Protein AF-A0A6L8GS81-F1 (afdb_monomer_lite)

Foldseek 3Di:
DDDDDDDPPDDDPDDAAEEEEEFQPVDPVRVVVLVVVCVVCVVVRYHYHYDYQPQDPVVVVDPPDPCVPPDLQVLAPPPDALRHQAYEFEEDPSSVVSVCSHCVVSVHHYDYDHD

Radius of gyration: 17.58 Å; chains: 1; bounding box: 41×53×42 Å

pLDDT: mean 81.7, std 19.78, range [40.22, 98.44]

Secondary structure (DSSP, 8-state):
-------------SPPPEEEEEE-TT-HHHHHHHHHHHHHHHHTT-EEEEEE--TT-GGGS-TTSGGGGS-GGGGS-TT--TT-SEEEEEE-HHHHHHHHHHHGGGT--EEEEE-

Structure (mmCIF, N/CA/C/O backbone):
data_AF-A0A6L8GS81-F1
#
_entry.id   AF-A0A6L8GS81-F1
#
loop_
_atom_site.group_PDB
_atom_site.id
_atom_site.type_symbol
_atom_site.label_atom_id
_atom_site.label_alt_id
_atom_site.label_comp_id
_atom_site.label_asym_id
_atom_site.label_entity_id
_atom_site.label_seq_id
_atom_site.pdbx_PDB_ins_code
_atom_site.Cartn_x
_atom_site.Cartn_y
_atom_site.Cartn_z
_atom_site.occupancy
_atom_site.B_iso_or_equiv
_atom_site.auth_seq_id
_atom_site.auth_comp_id
_atom_site.auth_asym_id
_atom_site.auth_atom_id
_atom_site.pdbx_PDB_model_num
ATOM 1 N N . MET A 1 1 ? -25.774 30.730 24.950 1.00 42.25 1 MET A N 1
ATOM 2 C CA . MET A 1 1 ? -25.877 30.356 23.524 1.00 42.25 1 MET A CA 1
ATOM 3 C C . MET A 1 1 ? -25.325 28.954 23.356 1.00 42.25 1 MET A C 1
ATOM 5 O O . MET A 1 1 ? -24.136 28.731 23.524 1.00 42.25 1 MET A O 1
ATOM 9 N N . THR A 1 2 ? -26.225 28.002 23.156 1.00 46.56 2 THR A N 1
ATOM 10 C CA . THR A 1 2 ? -25.948 26.587 22.910 1.00 46.56 2 THR A CA 1
ATOM 11 C C . THR A 1 2 ? -25.439 26.366 21.489 1.00 46.56 2 THR A C 1
ATOM 13 O O . THR A 1 2 ? -26.071 26.839 20.551 1.00 46.56 2 THR A O 1
ATOM 16 N N . SER A 1 3 ? -24.417 25.529 21.313 1.00 41.44 3 SER A N 1
ATOM 17 C CA . SER A 1 3 ? -24.491 24.478 20.292 1.00 41.44 3 SER A CA 1
ATOM 18 C C . SER A 1 3 ? -23.709 23.242 20.748 1.00 41.44 3 SER A C 1
ATOM 20 O O . SER A 1 3 ? -22.515 23.283 21.030 1.00 41.44 3 SER A O 1
ATOM 22 N N . LYS A 1 4 ? -24.467 22.155 20.906 1.00 47.38 4 LYS A N 1
ATOM 23 C CA . LYS A 1 4 ? -24.020 20.763 20.946 1.00 47.38 4 LYS A CA 1
ATOM 24 C C . LYS A 1 4 ? -23.785 20.291 19.506 1.00 47.38 4 LYS A C 1
ATOM 26 O O . LYS A 1 4 ? -24.537 20.683 18.619 1.00 47.38 4 LYS A O 1
ATOM 31 N N . GLY A 1 5 ? -22.867 19.342 19.338 1.00 40.22 5 GLY A N 1
ATOM 32 C CA . GLY A 1 5 ? -22.693 18.503 18.144 1.00 40.22 5 GLY A CA 1
ATOM 33 C C . GLY A 1 5 ? -21.212 18.464 17.759 1.00 40.22 5 GLY A C 1
ATOM 34 O O . GLY A 1 5 ? -20.638 19.501 17.488 1.00 40.22 5 GLY A O 1
ATOM 35 N N . ALA A 1 6 ? -20.492 17.348 17.780 1.00 42.72 6 ALA A N 1
ATOM 36 C CA . ALA A 1 6 ? -20.907 16.029 17.352 1.00 42.72 6 ALA A CA 1
ATOM 37 C C . ALA A 1 6 ? -20.492 14.926 18.333 1.00 42.72 6 ALA A C 1
ATOM 39 O O . ALA A 1 6 ? -19.387 14.878 18.871 1.00 42.72 6 ALA A O 1
ATOM 40 N N . ASN A 1 7 ? -21.446 14.025 18.497 1.00 42.84 7 ASN A N 1
ATOM 41 C CA . ASN A 1 7 ? -21.379 12.736 19.148 1.00 42.84 7 ASN A CA 1
ATOM 42 C C . ASN A 1 7 ? -20.289 11.884 18.461 1.00 42.84 7 ASN A C 1
ATOM 44 O O . ASN A 1 7 ? -20.515 11.386 17.359 1.00 42.84 7 ASN A O 1
ATOM 48 N N . HIS A 1 8 ? -19.104 11.734 19.063 1.00 48.69 8 HIS A N 1
ATOM 49 C CA . HIS A 1 8 ? -18.211 10.642 18.671 1.00 48.69 8 HIS A CA 1
ATOM 50 C C . HIS A 1 8 ? -18.830 9.365 19.223 1.00 48.69 8 HIS A C 1
ATOM 52 O O . HIS A 1 8 ? -18.811 9.112 20.426 1.00 48.69 8 HIS A O 1
ATOM 58 N N . ALA A 1 9 ? -19.473 8.631 18.318 1.00 44.12 9 ALA A N 1
ATOM 59 C CA . ALA A 1 9 ? -20.060 7.334 18.574 1.00 44.12 9 ALA A CA 1
ATOM 60 C C . ALA A 1 9 ? -19.107 6.467 19.406 1.00 44.12 9 ALA A C 1
ATOM 62 O O . ALA A 1 9 ? -17.904 6.421 19.148 1.00 44.12 9 ALA A O 1
ATOM 63 N N . ALA A 1 10 ? -19.692 5.796 20.397 1.00 42.84 10 ALA A N 1
ATOM 64 C CA . ALA A 1 10 ? -19.054 4.822 21.261 1.00 42.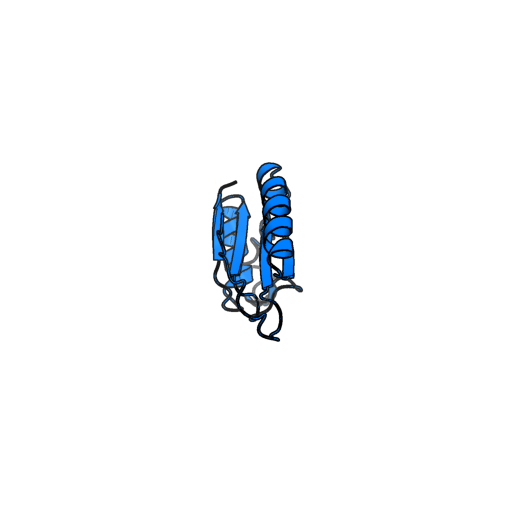84 10 ALA A CA 1
ATOM 65 C C . ALA A 1 10 ? -18.014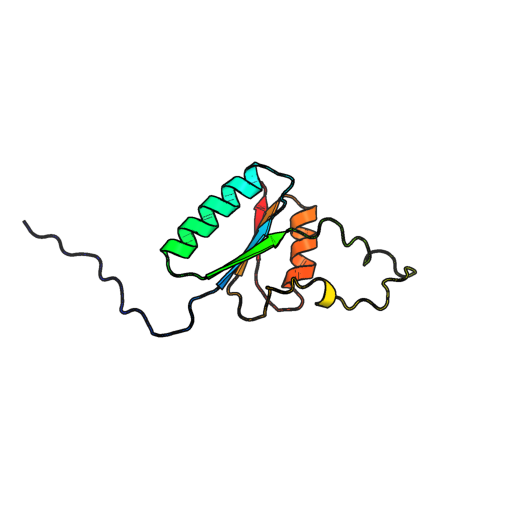 3.985 20.501 1.00 42.84 10 ALA A C 1
ATOM 67 O O . ALA A 1 10 ? -18.325 3.310 19.515 1.00 42.84 10 ALA A O 1
ATOM 68 N N . GLN A 1 11 ? -16.773 4.053 20.976 1.00 51.78 11 GLN A N 1
ATOM 69 C CA . GLN A 1 11 ? -15.659 3.252 20.499 1.00 51.78 11 GLN A CA 1
ATOM 70 C C . GLN A 1 11 ? -16.014 1.779 20.728 1.00 51.78 11 GLN A C 1
ATOM 72 O O . GLN A 1 11 ? -15.988 1.282 21.851 1.00 51.78 11 GLN A O 1
ATOM 77 N N . LYS A 1 12 ? -16.419 1.081 19.662 1.00 52.88 12 LYS A N 1
ATOM 78 C CA . LYS A 1 12 ? -16.585 -0.372 19.703 1.00 52.88 12 LYS A CA 1
ATOM 79 C C . LYS A 1 12 ? -15.219 -0.970 20.047 1.00 52.88 12 LYS A C 1
ATOM 81 O O . LYS A 1 12 ? -14.257 -0.722 19.324 1.00 52.88 12 LYS A O 1
ATOM 86 N N . HIS A 1 13 ? -15.137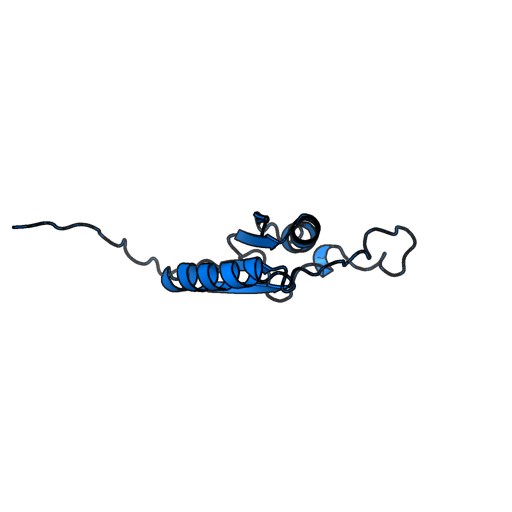 -1.738 21.133 1.00 55.19 13 HIS A N 1
ATOM 87 C CA . HIS A 1 13 ? -13.958 -2.520 21.520 1.00 55.19 13 HIS A CA 1
ATOM 88 C C . HIS A 1 13 ? -13.693 -3.649 20.505 1.00 55.19 13 HIS A C 1
ATOM 90 O O . HIS A 1 13 ? -13.942 -4.819 20.774 1.00 55.19 13 HIS A O 1
ATOM 96 N N . GLY A 1 14 ? -13.236 -3.287 19.308 1.00 72.94 14 GLY A N 1
ATOM 97 C CA . GLY A 1 14 ? -12.719 -4.192 18.286 1.00 72.94 14 GLY A CA 1
ATOM 98 C C . GLY A 1 14 ? -11.250 -3.890 18.003 1.00 72.94 14 GLY A C 1
ATOM 99 O O . GLY A 1 14 ? -10.760 -2.804 18.318 1.00 72.94 14 GLY A O 1
ATOM 100 N N . THR A 1 15 ? -10.535 -4.850 17.416 1.00 85.50 15 THR A N 1
ATOM 101 C CA . THR A 1 15 ? -9.172 -4.633 16.914 1.00 85.50 15 THR A CA 1
ATOM 102 C C . THR A 1 15 ? -9.170 -3.429 15.960 1.00 85.50 15 THR A C 1
ATOM 104 O O . THR A 1 15 ? -10.050 -3.359 15.097 1.00 85.50 15 THR A O 1
ATOM 107 N N . PRO A 1 16 ? -8.234 -2.469 16.103 1.00 92.50 16 PRO A N 1
ATOM 108 C CA . PRO A 1 16 ? -8.203 -1.294 15.242 1.00 92.50 16 PRO A CA 1
ATOM 109 C C . PRO A 1 16 ? -8.035 -1.709 13.773 1.00 92.50 16 PRO A C 1
ATOM 111 O O . PRO A 1 16 ? -7.288 -2.653 13.492 1.00 92.50 16 PRO A O 1
ATOM 114 N N . PRO A 1 17 ? -8.698 -1.017 12.829 1.00 97.19 17 PRO A N 1
ATOM 115 C CA . PRO A 1 17 ? -8.507 -1.278 11.409 1.00 97.19 17 PRO A CA 1
ATOM 116 C C . PRO A 1 17 ? -7.051 -1.012 11.011 1.00 97.19 17 PRO A C 1
ATOM 118 O O . PRO A 1 17 ? -6.390 -0.127 11.564 1.00 97.19 17 PRO A O 1
ATOM 121 N N . VAL A 1 18 ? -6.557 -1.781 10.041 1.00 98.31 18 VAL A N 1
ATOM 122 C CA . VAL A 1 18 ? -5.165 -1.704 9.586 1.00 98.31 18 VAL A CA 1
ATOM 123 C C . VAL A 1 18 ? -5.121 -1.147 8.167 1.00 98.31 18 VAL A C 1
ATOM 125 O O . VAL A 1 18 ? -5.791 -1.663 7.272 1.00 98.31 18 VAL A O 1
ATOM 128 N N . LEU A 1 19 ? -4.329 -0.099 7.961 1.00 98.44 19 LEU A N 1
ATOM 129 C CA . LEU A 1 19 ? -4.024 0.485 6.659 1.00 98.44 19 LEU A CA 1
ATOM 130 C C . LEU A 1 19 ? -2.648 0.006 6.193 1.00 98.44 19 LEU A C 1
ATOM 132 O O . LEU A 1 19 ? -1.665 0.194 6.906 1.00 98.44 19 LEU A O 1
ATOM 136 N N . GLY A 1 20 ? -2.564 -0.551 4.987 1.00 98.19 20 GLY A N 1
ATOM 137 C CA . GLY A 1 20 ? -1.291 -0.805 4.315 1.00 98.19 20 GLY A CA 1
ATOM 138 C C . GLY A 1 20 ? -0.835 0.415 3.510 1.00 98.19 20 GLY A C 1
ATOM 139 O O . GLY A 1 20 ? -1.637 1.023 2.806 1.00 98.19 20 GLY A O 1
ATOM 140 N N . LEU A 1 21 ? 0.448 0.760 3.559 1.00 98.12 21 LEU A N 1
ATOM 141 C CA . LEU A 1 21 ? 1.082 1.756 2.693 1.00 98.12 21 LEU A CA 1
ATOM 142 C C . LEU A 1 21 ? 2.179 1.075 1.871 1.00 98.12 21 LEU A C 1
ATOM 144 O O . LEU A 1 21 ? 3.137 0.550 2.438 1.00 98.12 21 LEU A O 1
ATOM 148 N N . ILE A 1 22 ? 2.046 1.096 0.543 1.00 96.25 22 ILE A N 1
ATOM 149 C CA . ILE A 1 22 ? 3.048 0.580 -0.400 1.00 96.25 22 ILE A CA 1
ATOM 150 C C . ILE A 1 22 ? 3.658 1.772 -1.129 1.00 96.25 22 ILE A C 1
ATOM 152 O O . ILE A 1 22 ? 2.966 2.468 -1.872 1.00 96.25 22 ILE A O 1
ATOM 156 N N . VAL A 1 23 ? 4.947 2.026 -0.909 1.00 95.62 23 VAL A N 1
ATOM 157 C CA . VAL A 1 23 ? 5.554 3.323 -1.243 1.00 95.62 23 VAL A CA 1
ATOM 158 C C . VAL A 1 23 ? 6.713 3.162 -2.215 1.00 95.62 23 VAL A C 1
ATOM 160 O O . VAL A 1 23 ? 7.582 2.310 -2.038 1.00 95.62 23 VAL A O 1
ATOM 163 N N . ASN A 1 24 ? 6.756 3.994 -3.253 1.00 93.19 24 ASN A N 1
ATOM 164 C CA . ASN A 1 24 ? 7.970 4.182 -4.031 1.00 93.19 24 ASN A CA 1
ATOM 165 C C . ASN A 1 24 ? 8.926 5.126 -3.290 1.00 93.19 24 ASN A C 1
ATOM 167 O O . ASN A 1 24 ? 8.862 6.345 -3.449 1.00 93.19 24 ASN A O 1
ATOM 171 N N . ASP A 1 25 ? 9.844 4.547 -2.522 1.00 88.75 25 ASP A N 1
ATOM 172 C CA . ASP A 1 25 ? 10.773 5.298 -1.672 1.00 88.75 25 ASP A CA 1
ATOM 173 C C . ASP A 1 25 ? 11.776 6.164 -2.455 1.00 88.75 25 ASP A C 1
ATOM 175 O O . ASP A 1 25 ? 12.356 7.090 -1.895 1.00 88.75 25 ASP A O 1
ATOM 179 N N . SER A 1 26 ? 11.940 5.936 -3.765 1.00 88.88 26 SER A N 1
ATOM 180 C CA . SER A 1 26 ? 12.766 6.798 -4.627 1.00 88.88 26 SER A CA 1
ATOM 181 C C . SER A 1 26 ? 12.106 8.139 -4.977 1.00 88.88 26 SER A C 1
ATOM 183 O O . SER A 1 26 ? 12.757 9.018 -5.541 1.00 88.88 26 SER A O 1
ATOM 185 N N . LYS A 1 27 ? 10.815 8.321 -4.660 1.00 87.25 27 LYS A N 1
ATOM 186 C CA . LYS A 1 27 ? 10.048 9.525 -4.995 1.00 87.25 27 LYS A CA 1
ATOM 187 C C . LYS A 1 27 ? 9.763 10.368 -3.744 1.00 87.25 27 LYS A C 1
ATOM 189 O O . LYS A 1 27 ? 8.939 9.968 -2.920 1.00 87.25 27 LYS A O 1
ATOM 194 N N . PRO A 1 28 ? 10.309 11.596 -3.633 1.00 93.44 28 PRO A N 1
ATOM 195 C CA . PRO A 1 28 ? 10.058 12.467 -2.480 1.00 93.44 28 PRO A CA 1
ATOM 196 C C . PRO A 1 28 ? 8.572 12.763 -2.227 1.00 93.44 28 PRO A C 1
ATOM 198 O O . PRO A 1 28 ? 8.134 12.808 -1.080 1.00 93.44 28 PRO A O 1
ATOM 201 N N . LYS A 1 29 ? 7.768 12.912 -3.291 1.00 94.81 29 LYS A N 1
ATOM 202 C CA . LYS A 1 29 ? 6.314 13.121 -3.176 1.00 94.81 29 LYS A CA 1
ATOM 203 C C . LYS A 1 29 ? 5.592 11.926 -2.544 1.00 94.81 29 LYS A C 1
ATOM 205 O O . LYS A 1 29 ? 4.675 12.133 -1.753 1.00 94.81 29 LYS A O 1
ATOM 210 N N . ALA A 1 30 ? 6.020 10.700 -2.850 1.00 94.38 30 ALA A N 1
ATOM 211 C CA . ALA A 1 30 ? 5.451 9.486 -2.268 1.00 94.38 30 ALA A CA 1
ATOM 212 C C . ALA A 1 30 ? 5.763 9.397 -0.767 1.00 94.38 30 ALA A C 1
ATOM 214 O O . ALA A 1 30 ? 4.873 9.111 0.034 1.00 94.38 30 ALA A O 1
ATOM 215 N N . LEU A 1 31 ? 6.998 9.722 -0.372 1.00 95.38 31 LEU A N 1
ATOM 216 C CA . LEU A 1 31 ? 7.402 9.782 1.035 1.00 95.38 31 LEU A CA 1
ATOM 217 C C . LEU A 1 31 ? 6.605 10.842 1.808 1.00 95.38 31 LEU A C 1
ATOM 219 O O . LEU A 1 31 ? 6.030 10.540 2.849 1.00 95.38 31 LEU A O 1
ATOM 223 N N . ALA A 1 32 ? 6.483 12.057 1.267 1.00 96.50 32 ALA A N 1
ATOM 224 C CA . ALA A 1 32 ? 5.706 13.119 1.906 1.00 96.50 32 ALA A CA 1
ATOM 225 C C . ALA A 1 32 ? 4.226 12.728 2.091 1.00 96.50 32 ALA A C 1
ATOM 227 O O . ALA A 1 32 ? 3.651 12.943 3.158 1.00 96.50 32 ALA A O 1
ATOM 228 N N . ALA A 1 33 ? 3.611 12.111 1.077 1.00 96.81 33 ALA A N 1
ATOM 229 C CA . ALA A 1 33 ? 2.242 11.610 1.174 1.00 96.81 33 ALA A CA 1
ATOM 230 C C . ALA A 1 33 ? 2.104 10.489 2.220 1.00 96.81 33 ALA A C 1
ATOM 232 O O . ALA A 1 33 ? 1.119 10.463 2.958 1.00 96.81 33 ALA A O 1
ATOM 233 N N . THR A 1 34 ? 3.100 9.603 2.319 1.00 97.31 34 THR A N 1
ATOM 234 C CA . THR A 1 34 ? 3.146 8.512 3.306 1.00 97.31 34 THR A CA 1
ATOM 235 C C . THR A 1 34 ? 3.074 9.055 4.726 1.00 97.31 34 THR A C 1
ATOM 237 O O . THR A 1 34 ? 2.225 8.613 5.494 1.00 97.31 34 THR A O 1
ATOM 240 N N . GLU A 1 35 ? 3.900 10.049 5.058 1.00 97.50 35 GLU A N 1
ATOM 241 C CA . GLU A 1 35 ? 3.922 10.654 6.395 1.00 97.50 35 GLU A CA 1
ATOM 242 C C . GLU A 1 35 ? 2.582 11.312 6.747 1.00 97.50 35 GLU A C 1
ATOM 244 O O . GLU A 1 35 ? 2.031 11.101 7.830 1.00 97.50 35 GLU A O 1
ATOM 249 N N . ILE A 1 36 ? 1.999 12.055 5.800 1.00 97.94 36 ILE A N 1
ATOM 250 C CA . ILE A 1 36 ? 0.694 12.704 5.988 1.00 97.94 36 ILE A CA 1
ATOM 251 C C . ILE A 1 36 ? -0.399 11.659 6.243 1.00 97.94 36 ILE A C 1
ATOM 253 O O . ILE A 1 36 ? -1.227 11.834 7.142 1.00 97.94 36 ILE A O 1
ATOM 257 N N . LEU A 1 37 ? -0.427 10.582 5.457 1.00 97.88 37 LEU A N 1
ATOM 258 C CA . LEU A 1 37 ? -1.424 9.523 5.592 1.00 97.88 37 LEU A CA 1
ATOM 259 C C . LEU A 1 37 ? -1.233 8.748 6.896 1.00 97.88 37 LEU A C 1
ATOM 261 O O . LEU A 1 37 ? -2.198 8.599 7.645 1.00 97.88 37 LEU A O 1
ATOM 265 N N . ALA A 1 38 ? -0.006 8.331 7.211 1.00 98.00 38 ALA A N 1
ATOM 266 C CA . ALA A 1 38 ? 0.305 7.616 8.442 1.00 98.00 38 ALA A CA 1
ATOM 267 C C . ALA A 1 38 ? -0.127 8.420 9.676 1.00 98.00 38 ALA A C 1
ATOM 269 O O . ALA A 1 38 ? -0.812 7.896 10.556 1.00 98.00 38 ALA A O 1
ATOM 270 N N . GLN A 1 39 ? 0.172 9.722 9.699 1.00 98.25 39 GLN A N 1
ATOM 271 C CA . GLN A 1 39 ? -0.229 10.599 10.792 1.00 98.25 39 GLN A CA 1
ATOM 272 C C . GLN A 1 39 ? -1.754 10.748 10.895 1.00 98.25 39 GLN A C 1
ATOM 274 O O . GLN A 1 39 ? -2.306 10.700 11.996 1.00 98.25 39 GLN A O 1
ATOM 279 N N . ARG A 1 40 ? -2.455 10.957 9.773 1.00 98.25 40 ARG A N 1
ATOM 280 C CA . ARG A 1 40 ? -3.915 11.159 9.768 1.00 98.25 40 ARG A CA 1
ATOM 281 C C . ARG A 1 40 ? -4.668 9.904 10.198 1.00 98.25 40 ARG A C 1
ATOM 283 O O . ARG A 1 40 ? -5.552 9.997 11.045 1.00 98.25 40 ARG A O 1
ATOM 290 N N . PHE A 1 41 ? -4.300 8.749 9.655 1.00 98.00 41 PHE A N 1
ATOM 291 C CA . PHE A 1 41 ? -4.928 7.475 9.999 1.00 98.00 41 PHE A CA 1
ATOM 292 C C . PHE A 1 41 ? -4.575 7.034 11.423 1.00 98.00 41 PHE A C 1
ATOM 294 O O . PHE A 1 41 ? -5.469 6.631 12.165 1.00 98.00 41 PHE A O 1
ATOM 301 N N . GLY A 1 42 ? -3.324 7.225 11.855 1.00 97.44 42 GLY A N 1
ATOM 302 C CA . GLY A 1 42 ? -2.920 6.989 13.243 1.00 97.44 42 GLY A CA 1
ATOM 303 C C . GLY A 1 42 ? -3.734 7.824 14.238 1.00 97.44 42 GLY A C 1
ATOM 304 O O . GLY A 1 42 ? -4.272 7.288 15.204 1.00 97.44 42 GLY A O 1
ATOM 305 N N . LYS A 1 43 ? -3.933 9.123 13.960 1.00 97.75 43 LYS A N 1
ATOM 306 C CA . LYS A 1 43 ? -4.808 10.000 14.769 1.00 97.75 43 LYS A CA 1
ATOM 307 C C . LYS A 1 43 ? -6.275 9.562 14.768 1.00 97.75 43 LYS A C 1
ATOM 309 O O . LYS A 1 43 ? -6.976 9.814 15.741 1.00 97.75 43 LYS A O 1
ATOM 314 N N . ALA A 1 44 ? -6.732 8.911 13.702 1.00 96.88 44 ALA A N 1
ATOM 315 C CA . ALA A 1 44 ? -8.076 8.350 13.600 1.00 96.88 44 ALA A CA 1
ATOM 316 C C . ALA A 1 44 ? -8.212 6.958 14.256 1.00 96.88 44 ALA A C 1
ATOM 318 O O . ALA A 1 44 ? -9.270 6.341 14.149 1.00 96.88 44 ALA A O 1
ATOM 319 N N . GLY A 1 45 ? -7.166 6.449 14.919 1.00 96.94 45 GLY A N 1
ATOM 320 C CA . GLY A 1 45 ? -7.186 5.161 15.619 1.00 96.94 45 GLY A CA 1
ATOM 321 C C . GLY A 1 45 ? -6.914 3.944 14.732 1.00 96.94 45 GLY A C 1
ATOM 322 O O . GLY A 1 45 ? -7.219 2.822 15.133 1.00 96.94 45 GLY A O 1
ATOM 323 N N . TRP A 1 46 ? -6.359 4.141 13.536 1.00 97.81 46 TRP A N 1
ATOM 324 C CA . TRP A 1 46 ? -5.945 3.048 12.658 1.00 97.81 46 TRP A CA 1
ATOM 325 C C . TRP A 1 46 ? -4.504 2.638 12.954 1.00 97.81 46 TRP A C 1
ATOM 327 O O . TRP A 1 46 ? -3.650 3.480 13.238 1.00 97.81 46 TRP A O 1
ATOM 337 N N . ARG A 1 47 ? -4.209 1.344 12.809 1.00 97.81 47 ARG A N 1
ATOM 338 C CA . ARG A 1 47 ? -2.825 0.867 12.717 1.00 97.81 47 ARG A CA 1
ATOM 339 C C . ARG A 1 47 ? -2.341 1.041 11.281 1.00 97.81 47 ARG A C 1
ATOM 341 O O . ARG A 1 47 ? -3.092 0.783 10.345 1.00 97.81 47 ARG A O 1
ATOM 348 N N . VAL A 1 48 ? -1.098 1.471 11.102 1.00 97.94 48 VAL A N 1
ATOM 349 C CA . VAL A 1 48 ? -0.519 1.714 9.777 1.00 97.94 48 VAL A CA 1
ATOM 350 C C . VAL A 1 48 ? 0.687 0.805 9.590 1.00 97.94 48 VAL A C 1
ATOM 352 O O . VAL A 1 48 ? 1.635 0.872 10.364 1.00 97.94 48 VAL A O 1
ATOM 355 N N . GLU A 1 49 ? 0.638 -0.030 8.559 1.00 97.56 49 GLU A N 1
ATOM 356 C CA . GLU A 1 49 ? 1.712 -0.928 8.141 1.00 97.56 49 GLU A CA 1
ATOM 357 C C . GLU A 1 49 ? 2.322 -0.387 6.852 1.00 97.56 49 GLU A C 1
ATOM 359 O O . GLU A 1 49 ? 1.615 -0.180 5.868 1.00 97.56 49 GLU A O 1
ATOM 364 N N . ARG A 1 50 ? 3.633 -0.147 6.830 1.00 95.69 50 ARG A N 1
ATOM 365 C CA . ARG A 1 50 ? 4.329 0.355 5.639 1.00 95.69 50 ARG A CA 1
ATOM 366 C C . ARG A 1 50 ? 5.239 -0.714 5.062 1.00 95.69 50 ARG A C 1
ATOM 368 O O . ARG A 1 50 ? 5.881 -1.460 5.795 1.00 95.69 50 ARG A O 1
ATOM 375 N N . THR A 1 51 ? 5.337 -0.741 3.743 1.00 93.88 51 THR A N 1
ATOM 376 C CA . THR A 1 51 ? 6.359 -1.485 3.019 1.00 93.88 51 THR A CA 1
ATOM 377 C C . THR A 1 51 ? 6.827 -0.689 1.805 1.00 93.88 51 THR A C 1
ATOM 379 O O . THR A 1 51 ? 6.093 0.143 1.258 1.00 93.88 51 THR A O 1
ATOM 382 N N . ALA A 1 52 ? 8.058 -0.940 1.373 1.00 87.88 52 ALA A N 1
ATOM 383 C CA . ALA A 1 52 ? 8.521 -0.436 0.094 1.00 87.88 52 ALA A CA 1
ATOM 384 C C . ALA A 1 52 ? 7.800 -1.193 -1.029 1.00 87.88 52 ALA A C 1
ATOM 386 O O . ALA A 1 52 ? 7.576 -2.405 -0.964 1.00 87.88 52 ALA A O 1
ATOM 387 N N . SER A 1 53 ? 7.473 -0.486 -2.105 1.00 77.44 53 SER A N 1
ATOM 388 C CA . SER A 1 53 ? 7.150 -1.143 -3.363 1.00 77.44 53 SER A CA 1
ATOM 389 C C . SER A 1 53 ? 8.367 -1.965 -3.763 1.00 77.44 53 SER A C 1
ATOM 391 O O . SER A 1 53 ? 9.434 -1.395 -3.993 1.00 77.44 53 SER A O 1
ATOM 393 N N . ALA A 1 54 ? 8.210 -3.285 -3.873 1.00 65.81 54 ALA A N 1
ATOM 394 C CA . ALA A 1 54 ? 9.235 -4.177 -4.404 1.00 65.81 54 ALA A CA 1
ATOM 395 C C . ALA A 1 54 ? 9.406 -3.900 -5.906 1.00 65.81 54 ALA A C 1
ATOM 397 O O . ALA A 1 54 ? 8.906 -4.629 -6.764 1.00 65.81 54 ALA A O 1
ATOM 398 N N . GLY A 1 55 ? 10.053 -2.775 -6.221 1.00 55.41 55 GLY A N 1
ATOM 399 C CA . GLY A 1 55 ? 10.353 -2.340 -7.571 1.00 55.41 55 GLY A CA 1
ATOM 400 C C . GLY A 1 55 ? 11.061 -3.472 -8.294 1.00 55.41 55 GLY A C 1
ATOM 401 O O . GLY A 1 55 ? 12.212 -3.774 -8.009 1.00 55.41 55 GLY A O 1
ATOM 402 N N . GLY A 1 56 ? 10.344 -4.133 -9.196 1.00 49.88 56 GLY A N 1
ATOM 403 C CA . GLY A 1 56 ? 10.945 -5.132 -10.056 1.00 49.88 56 GLY A CA 1
ATOM 404 C C . GLY A 1 56 ? 11.332 -6.454 -9.390 1.00 49.88 56 GLY A C 1
ATOM 405 O O . GLY A 1 56 ? 12.386 -6.995 -9.711 1.00 49.88 56 GLY A O 1
ATOM 406 N N . LEU A 1 57 ? 10.422 -7.116 -8.668 1.00 52.28 57 LEU A N 1
ATOM 407 C CA . LEU A 1 57 ? 10.323 -8.578 -8.845 1.00 52.28 57 LEU A CA 1
ATOM 408 C C . LEU A 1 57 ? 9.832 -8.858 -10.287 1.00 52.28 57 LEU A C 1
ATOM 410 O O . LEU A 1 57 ? 8.712 -9.295 -10.528 1.00 52.28 57 LEU A O 1
ATOM 414 N N . VAL A 1 58 ? 10.702 -8.531 -11.254 1.00 48.41 58 VAL A N 1
ATOM 415 C CA . VAL A 1 58 ? 10.648 -8.823 -12.699 1.00 48.41 58 VAL A CA 1
ATOM 416 C C . VAL A 1 58 ? 10.723 -10.337 -12.933 1.00 48.41 58 VAL A C 1
ATOM 418 O O . VAL A 1 58 ? 10.454 -10.837 -14.018 1.00 48.41 58 VAL A O 1
ATOM 421 N N . GLY A 1 59 ? 11.031 -11.091 -11.879 1.00 47.94 59 GLY A N 1
ATOM 422 C CA . GLY A 1 59 ? 11.240 -12.523 -11.896 1.00 47.94 59 GLY A CA 1
ATOM 423 C C . GLY A 1 59 ? 10.060 -13.401 -12.303 1.00 47.94 59 GLY A C 1
ATOM 424 O O . GLY A 1 59 ? 10.277 -14.552 -12.661 1.00 47.94 59 GLY A O 1
ATOM 425 N N . PHE A 1 60 ? 8.834 -12.875 -12.293 1.00 49.97 60 PHE A N 1
ATOM 426 C CA . PHE A 1 60 ? 7.657 -13.612 -12.765 1.00 49.97 60 PHE A CA 1
ATOM 427 C C . PHE A 1 60 ? 7.437 -13.518 -14.283 1.00 49.97 60 PHE A C 1
ATOM 429 O O . PHE A 1 60 ? 6.566 -14.207 -14.804 1.00 49.97 60 PHE A O 1
ATOM 436 N N . ALA A 1 61 ? 8.191 -12.677 -15.003 1.00 48.28 61 ALA A N 1
ATOM 437 C CA . ALA A 1 61 ? 7.985 -12.455 -16.436 1.00 48.28 61 ALA A CA 1
ATOM 438 C C . ALA A 1 61 ? 8.688 -13.480 -17.349 1.00 48.28 61 ALA A C 1
ATOM 440 O O . ALA A 1 61 ? 8.410 -13.492 -18.545 1.00 48.28 61 ALA A O 1
ATOM 441 N N . SER A 1 62 ? 9.560 -14.347 -16.815 1.00 45.00 62 SER A N 1
ATOM 442 C CA . SER A 1 62 ? 10.263 -15.365 -17.610 1.00 45.00 62 SER A CA 1
ATOM 443 C C . SER A 1 62 ? 9.742 -16.775 -17.303 1.00 45.00 62 SER A C 1
ATOM 445 O O . SER A 1 62 ? 10.072 -17.310 -16.242 1.00 45.00 62 SER A O 1
ATOM 447 N N . PRO A 1 63 ? 8.999 -17.415 -18.232 1.00 51.72 63 PRO A N 1
ATOM 448 C CA . PRO A 1 63 ? 8.527 -18.802 -18.098 1.00 51.72 63 PRO A CA 1
ATOM 449 C C . PRO A 1 63 ? 9.656 -19.823 -17.875 1.00 51.72 63 PRO A C 1
ATOM 451 O O . PRO A 1 63 ? 9.440 -20.863 -17.256 1.00 51.72 63 PRO A O 1
ATOM 454 N N . GLU A 1 64 ? 10.859 -19.490 -18.351 1.00 55.06 64 GLU A N 1
ATOM 455 C CA . GLU A 1 64 ? 12.057 -20.340 -18.369 1.00 55.06 64 GLU A CA 1
ATOM 456 C C . GLU A 1 64 ? 13.066 -20.004 -17.247 1.00 55.06 64 GLU A C 1
ATOM 458 O O . GLU A 1 64 ? 14.169 -20.545 -17.205 1.00 55.06 64 GLU A O 1
ATOM 463 N N . GLY A 1 65 ? 12.741 -19.065 -16.348 1.00 57.28 65 GLY A N 1
ATOM 464 C CA . GLY A 1 65 ? 13.676 -18.568 -15.333 1.00 57.28 65 GLY A CA 1
ATOM 465 C C . GLY A 1 65 ? 13.733 -19.418 -14.048 1.00 57.28 65 GLY A C 1
ATOM 466 O O . GLY A 1 65 ? 12.760 -20.096 -13.713 1.00 57.28 65 GLY A O 1
ATOM 467 N N . PRO A 1 66 ? 14.807 -19.305 -13.235 1.00 57.50 66 PRO A N 1
ATOM 468 C CA . PRO A 1 66 ? 14.966 -20.024 -11.956 1.00 57.50 66 PRO A CA 1
ATOM 469 C C . PRO A 1 66 ? 13.850 -19.769 -10.925 1.00 57.50 66 PRO A C 1
ATOM 471 O O . PRO A 1 66 ? 13.778 -20.428 -9.892 1.00 57.50 66 PRO A O 1
ATOM 474 N N . LEU A 1 67 ? 12.982 -18.793 -11.190 1.00 56.41 67 LEU A N 1
ATOM 475 C CA . LEU A 1 67 ? 11.942 -18.301 -10.293 1.00 56.41 67 LEU A CA 1
ATOM 476 C C . LEU A 1 67 ? 10.589 -18.991 -10.523 1.00 56.41 67 LEU A C 1
ATOM 478 O O . LEU A 1 67 ? 9.622 -18.671 -9.842 1.00 56.41 67 LEU A O 1
ATOM 482 N N . ARG A 1 68 ? 10.530 -19.993 -11.416 1.00 55.59 68 ARG A N 1
ATOM 483 C CA . ARG A 1 68 ? 9.346 -20.831 -11.691 1.00 55.59 68 ARG A CA 1
ATOM 484 C C . ARG A 1 68 ? 8.762 -21.501 -10.437 1.00 55.59 68 ARG A C 1
ATOM 486 O O . ARG A 1 68 ? 7.571 -21.792 -10.400 1.00 55.59 68 ARG A O 1
ATOM 493 N N . GLY A 1 69 ? 9.595 -21.749 -9.422 1.00 55.78 69 GLY A N 1
ATOM 494 C CA . GLY A 1 69 ? 9.185 -22.317 -8.132 1.00 55.78 69 GLY A CA 1
ATOM 495 C C . GLY A 1 69 ? 8.763 -21.288 -7.079 1.00 55.78 69 GLY A C 1
ATOM 496 O O . GLY A 1 69 ? 8.252 -21.677 -6.030 1.00 55.78 69 GLY A O 1
ATOM 497 N N . ILE A 1 70 ? 8.969 -19.989 -7.327 1.00 61.16 70 ILE A N 1
ATOM 498 C CA . ILE A 1 70 ? 8.546 -18.942 -6.398 1.00 61.16 70 ILE A CA 1
ATOM 499 C C . ILE A 1 70 ? 7.044 -18.755 -6.567 1.00 61.16 70 ILE A C 1
ATOM 501 O O . ILE A 1 70 ? 6.546 -18.385 -7.628 1.00 61.16 70 ILE A O 1
ATOM 505 N N . ARG A 1 71 ? 6.308 -19.051 -5.501 1.00 65.94 71 ARG A N 1
ATOM 506 C CA . ARG A 1 71 ? 4.858 -18.910 -5.467 1.00 65.94 71 ARG A CA 1
ATOM 507 C C . ARG A 1 71 ? 4.499 -17.427 -5.541 1.00 65.94 71 ARG A C 1
ATOM 509 O O . ARG A 1 71 ? 5.195 -16.576 -4.996 1.00 65.94 71 ARG A O 1
ATOM 516 N N . TYR A 1 72 ? 3.394 -17.104 -6.205 1.00 67.75 72 TYR A N 1
ATOM 517 C CA . TYR A 1 72 ? 2.930 -15.717 -6.338 1.00 67.75 72 TYR A CA 1
ATOM 518 C C . TYR A 1 72 ? 2.645 -15.050 -4.971 1.00 67.75 72 TYR A C 1
ATOM 520 O O . TYR A 1 72 ? 2.722 -13.830 -4.854 1.00 67.75 72 TYR A O 1
ATOM 528 N N . ASP A 1 73 ? 2.401 -15.843 -3.920 1.00 70.00 73 ASP A N 1
ATOM 529 C CA . ASP A 1 73 ? 2.303 -15.403 -2.519 1.00 70.00 73 ASP A CA 1
ATOM 530 C C . ASP A 1 73 ? 3.633 -14.901 -1.921 1.00 70.00 73 ASP A C 1
ATOM 532 O O . ASP A 1 73 ? 3.624 -14.131 -0.966 1.00 70.00 73 ASP A O 1
ATOM 536 N N . SER A 1 74 ? 4.780 -15.237 -2.513 1.00 78.00 74 SER A N 1
ATOM 537 C CA . SER A 1 74 ? 6.101 -14.785 -2.057 1.00 78.00 74 SER A CA 1
ATOM 538 C C . SER A 1 74 ? 6.333 -13.298 -2.330 1.00 78.00 74 SER A C 1
ATOM 540 O O . SER A 1 74 ? 7.291 -12.711 -1.834 1.00 78.00 74 SER A O 1
ATOM 542 N N . CYS A 1 75 ? 5.463 -12.670 -3.126 1.00 81.56 75 CYS A N 1
ATOM 543 C CA . CYS A 1 75 ? 5.430 -11.222 -3.264 1.00 81.56 75 CYS A CA 1
ATOM 544 C C . CYS A 1 75 ? 4.766 -10.532 -2.065 1.00 81.56 75 CYS A C 1
ATOM 546 O O . CYS A 1 75 ? 4.948 -9.327 -1.923 1.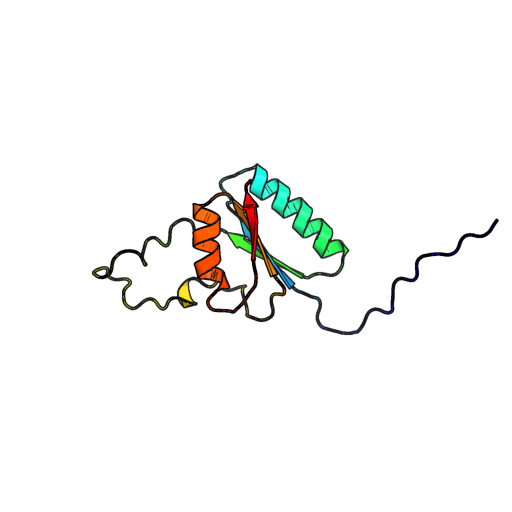00 81.56 75 CYS A O 1
ATOM 548 N N . VAL A 1 76 ? 4.012 -11.234 -1.213 1.00 89.44 76 VAL A N 1
ATOM 549 C CA . VAL A 1 76 ? 3.328 -10.615 -0.070 1.00 89.44 76 VAL A CA 1
ATOM 550 C C . VAL A 1 76 ? 4.371 -10.129 0.951 1.00 89.44 76 VAL A C 1
ATOM 552 O O . VAL A 1 76 ? 5.186 -10.923 1.422 1.00 89.44 76 VAL A O 1
ATOM 555 N N . PRO A 1 77 ? 4.376 -8.834 1.311 1.00 89.62 77 PRO A N 1
ATOM 556 C CA . PRO A 1 77 ? 5.243 -8.306 2.359 1.00 89.62 77 PRO A CA 1
ATOM 557 C C . PRO A 1 77 ? 5.010 -9.025 3.690 1.00 89.62 77 PRO A C 1
ATOM 559 O O . PRO A 1 77 ? 3.872 -9.312 4.043 1.00 89.62 77 PRO A O 1
ATOM 562 N N . GLY A 1 78 ? 6.063 -9.246 4.480 1.00 89.88 78 GLY A N 1
ATOM 563 C CA . GLY A 1 78 ? 5.944 -9.980 5.750 1.00 89.88 78 GLY A CA 1
ATOM 564 C C . GLY A 1 78 ? 5.008 -9.335 6.784 1.00 89.88 78 GLY A C 1
ATOM 565 O O . GLY A 1 78 ? 4.475 -10.032 7.640 1.00 89.88 78 GLY A O 1
ATOM 566 N N . ASN A 1 79 ? 4.775 -8.022 6.696 1.00 93.06 79 ASN A N 1
ATOM 567 C CA . ASN A 1 79 ? 3.821 -7.300 7.540 1.00 93.06 79 ASN A CA 1
ATOM 568 C C . ASN A 1 79 ? 2.421 -7.153 6.917 1.00 93.06 79 ASN A C 1
ATOM 570 O O . ASN A 1 79 ? 1.546 -6.525 7.509 1.00 93.06 79 ASN A O 1
ATOM 574 N N . PHE A 1 80 ? 2.191 -7.721 5.732 1.00 94.25 80 PHE A N 1
ATOM 575 C CA . PHE A 1 80 ? 0.892 -7.718 5.073 1.00 94.25 80 PHE A CA 1
ATOM 576 C C . PHE A 1 80 ? 0.156 -9.028 5.340 1.00 94.25 80 PHE A C 1
ATOM 578 O O . PHE A 1 80 ? 0.711 -10.118 5.246 1.00 94.25 80 PHE A O 1
ATOM 585 N N . HIS A 1 81 ? -1.124 -8.912 5.678 1.00 95.19 81 HIS A N 1
ATOM 586 C CA . HIS A 1 81 ? -1.977 -10.047 6.008 1.00 95.19 81 HIS A CA 1
ATOM 587 C C . HIS A 1 81 ? -3.420 -9.782 5.542 1.00 95.19 81 HIS A C 1
ATOM 589 O O . HIS A 1 81 ? -3.797 -8.617 5.392 1.00 95.19 81 HIS A O 1
ATOM 595 N N . PRO A 1 82 ? -4.268 -10.818 5.372 1.00 96.19 82 PRO A N 1
ATOM 596 C CA . PRO A 1 82 ? -5.651 -10.659 4.890 1.00 96.19 82 PRO A CA 1
ATOM 597 C C . PRO A 1 82 ? -6.567 -9.776 5.757 1.00 96.19 82 PRO A C 1
ATOM 599 O O . PRO A 1 82 ? -7.674 -9.446 5.355 1.00 96.19 82 PRO A O 1
ATOM 602 N N . GLY A 1 83 ? -6.129 -9.412 6.966 1.00 96.19 83 GLY A N 1
ATOM 603 C CA . GLY A 1 83 ? -6.861 -8.524 7.877 1.00 96.19 83 GLY A CA 1
ATOM 604 C C . GLY A 1 83 ? -6.575 -7.033 7.667 1.00 96.19 83 GLY A C 1
ATOM 605 O O . GLY A 1 83 ? -7.100 -6.213 8.416 1.00 96.19 83 GLY A O 1
ATOM 606 N N . ILE A 1 84 ? -5.727 -6.671 6.699 1.00 97.56 84 ILE A N 1
ATOM 607 C CA . ILE A 1 84 ? -5.560 -5.279 6.275 1.00 97.56 84 ILE A CA 1
ATOM 608 C C . ILE A 1 84 ? -6.830 -4.826 5.556 1.00 97.56 84 ILE A C 1
ATOM 610 O O . ILE A 1 84 ? -7.281 -5.463 4.609 1.00 97.56 84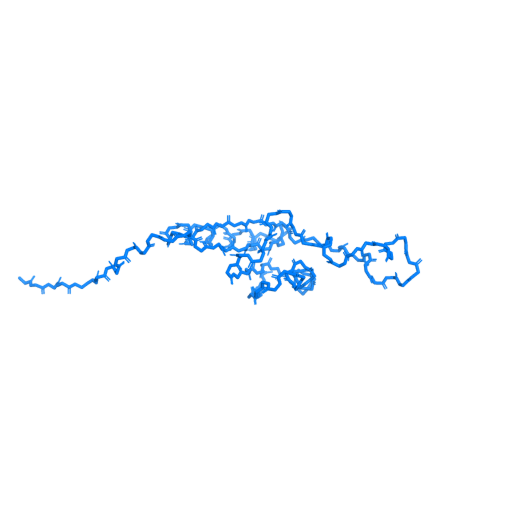 ILE A O 1
ATOM 614 N N . THR A 1 85 ? -7.385 -3.694 5.985 1.00 98.00 85 THR A N 1
ATOM 615 C CA . THR A 1 85 ? -8.637 -3.154 5.442 1.00 98.00 85 THR A CA 1
ATOM 616 C C . THR A 1 85 ? -8.477 -2.698 3.992 1.00 98.00 85 THR A C 1
ATOM 618 O O . THR A 1 85 ? -9.368 -2.897 3.172 1.00 98.00 85 THR A O 1
ATOM 621 N N . MET A 1 86 ? -7.354 -2.046 3.682 1.00 97.88 86 MET A N 1
ATOM 622 C CA . MET A 1 86 ? -6.998 -1.549 2.352 1.00 97.88 86 MET A CA 1
ATOM 623 C C . MET A 1 86 ? -5.504 -1.217 2.312 1.00 97.88 86 MET A C 1
ATOM 625 O O . MET A 1 86 ? -4.926 -0.842 3.334 1.00 97.88 86 MET A O 1
ATOM 629 N N . ALA A 1 87 ? -4.897 -1.294 1.129 1.00 98.06 87 ALA A N 1
ATOM 630 C CA . ALA A 1 87 ? -3.577 -0.742 0.853 1.00 98.06 87 ALA A CA 1
ATOM 631 C C . ALA A 1 87 ? -3.674 0.550 0.019 1.00 98.06 87 ALA A C 1
ATOM 633 O O . ALA A 1 87 ? -4.337 0.575 -1.016 1.00 98.06 87 ALA A O 1
ATOM 634 N N . ILE A 1 88 ? -2.982 1.617 0.420 1.00 98.19 88 ILE A N 1
ATOM 635 C CA . ILE A 1 88 ? -2.755 2.791 -0.433 1.00 98.19 88 ILE A CA 1
ATOM 636 C C . ILE A 1 88 ? -1.381 2.650 -1.083 1.00 98.19 88 ILE A C 1
ATOM 638 O O . ILE A 1 88 ? -0.372 2.459 -0.403 1.00 98.19 88 ILE A O 1
ATOM 642 N N . VAL A 1 89 ? -1.352 2.751 -2.408 1.00 97.31 89 VAL A N 1
ATOM 643 C CA . VAL A 1 89 ? -0.141 2.621 -3.220 1.00 97.31 89 VAL A CA 1
ATOM 644 C C . VAL A 1 89 ? 0.283 4.006 -3.695 1.00 97.31 89 VAL A C 1
ATOM 646 O O . VAL A 1 89 ? -0.485 4.683 -4.374 1.00 97.31 89 VAL A O 1
ATOM 649 N N . LEU A 1 90 ? 1.498 4.422 -3.343 1.00 97.06 90 LEU A N 1
ATOM 650 C CA . LEU A 1 90 ? 2.055 5.745 -3.634 1.00 97.06 90 LEU A CA 1
ATOM 651 C C . LEU A 1 90 ? 3.249 5.590 -4.577 1.00 97.06 90 LEU A C 1
ATOM 653 O O . LEU A 1 90 ? 4.346 5.219 -4.153 1.00 97.06 90 LEU A O 1
ATOM 657 N N . GLY A 1 91 ? 3.046 5.823 -5.871 1.00 93.38 91 GLY A N 1
ATOM 658 C CA . GLY A 1 91 ? 4.103 5.639 -6.863 1.00 93.38 91 GLY A CA 1
ATOM 659 C C . GLY A 1 91 ? 3.625 5.839 -8.293 1.00 93.38 91 GLY A C 1
ATOM 660 O O . GLY A 1 91 ? 2.701 6.598 -8.523 1.00 93.38 91 GLY A O 1
ATOM 661 N N . GLY A 1 92 ? 4.291 5.209 -9.264 1.00 91.12 92 GLY A N 1
ATOM 662 C CA . GLY A 1 92 ? 3.853 5.202 -10.673 1.00 91.12 92 GLY A CA 1
ATOM 663 C C . GLY A 1 92 ? 3.361 3.819 -11.107 1.00 91.12 92 GLY A C 1
ATOM 664 O O . GLY A 1 92 ? 3.204 2.932 -10.271 1.00 91.12 92 GLY A O 1
ATOM 665 N N . ASP A 1 93 ? 3.208 3.590 -12.409 1.00 90.12 93 ASP A N 1
ATOM 666 C CA . ASP A 1 93 ? 2.658 2.335 -12.953 1.00 90.12 93 ASP A CA 1
ATOM 667 C C . ASP A 1 93 ? 3.404 1.085 -12.469 1.00 90.12 93 ASP A C 1
ATOM 669 O O . ASP A 1 93 ? 2.791 0.120 -12.014 1.00 90.12 93 ASP A O 1
ATOM 673 N N . GLY A 1 94 ? 4.741 1.118 -12.469 1.00 87.75 94 GLY A N 1
ATOM 674 C CA . GLY A 1 94 ? 5.556 0.008 -11.962 1.00 87.75 94 GLY A CA 1
ATOM 675 C C . GLY A 1 94 ? 5.308 -0.302 -10.478 1.00 87.75 94 GLY A C 1
ATOM 676 O O . GLY A 1 94 ? 5.347 -1.464 -10.073 1.00 87.75 94 GLY A O 1
ATOM 677 N N . THR A 1 95 ? 4.995 0.720 -9.677 1.00 91.25 95 THR A N 1
ATOM 678 C CA . THR A 1 95 ? 4.612 0.578 -8.263 1.00 91.25 95 THR A CA 1
ATOM 679 C C . THR A 1 95 ? 3.238 -0.073 -8.142 1.00 91.25 95 THR A C 1
ATOM 681 O O . THR A 1 95 ? 3.078 -1.001 -7.357 1.00 91.25 95 THR A O 1
ATOM 684 N N . VAL A 1 96 ? 2.267 0.348 -8.958 1.00 92.31 96 VAL A N 1
ATOM 685 C CA . VAL A 1 96 ? 0.912 -0.230 -8.976 1.00 92.31 96 VAL A CA 1
ATOM 686 C C . VAL A 1 96 ? 0.944 -1.701 -9.392 1.00 92.31 96 VAL A C 1
ATOM 688 O O . VAL A 1 96 ? 0.375 -2.550 -8.709 1.00 92.31 96 VAL A O 1
ATOM 691 N N . LEU A 1 97 ? 1.679 -2.034 -10.456 1.00 90.44 97 LEU A N 1
ATOM 692 C CA . LEU A 1 97 ? 1.843 -3.417 -10.911 1.00 90.44 97 LEU A CA 1
ATOM 693 C C . LEU A 1 97 ? 2.543 -4.294 -9.867 1.00 90.44 97 LEU A C 1
ATOM 695 O O . LEU A 1 97 ? 2.191 -5.462 -9.702 1.00 90.44 97 LEU A O 1
ATOM 699 N N . SER A 1 98 ? 3.533 -3.748 -9.154 1.00 87.56 98 SER A N 1
ATOM 700 C CA . SER A 1 98 ? 4.157 -4.443 -8.027 1.00 87.56 98 SER A CA 1
ATOM 701 C C . SER A 1 98 ? 3.154 -4.674 -6.900 1.00 87.56 98 SER A C 1
ATOM 703 O O . SER A 1 98 ? 2.985 -5.809 -6.463 1.00 87.56 98 SER A O 1
ATOM 705 N N . ALA A 1 99 ? 2.446 -3.630 -6.470 1.00 92.31 99 ALA A N 1
ATOM 706 C CA . ALA A 1 99 ? 1.465 -3.699 -5.393 1.00 92.31 99 ALA A CA 1
ATOM 707 C C . ALA A 1 99 ? 0.339 -4.707 -5.675 1.00 92.31 99 ALA A C 1
ATOM 709 O O . ALA A 1 99 ? -0.109 -5.398 -4.759 1.00 92.31 99 ALA A O 1
ATOM 710 N N . ALA A 1 100 ? -0.072 -4.860 -6.938 1.00 92.12 100 ALA A N 1
ATOM 711 C CA . ALA A 1 100 ? -1.016 -5.894 -7.360 1.00 92.12 100 ALA A CA 1
ATOM 712 C C . ALA A 1 100 ? -0.536 -7.305 -7.006 1.00 92.12 100 ALA A C 1
ATOM 714 O O . ALA A 1 100 ? -1.291 -8.071 -6.411 1.00 92.12 100 ALA A O 1
ATOM 715 N N . ARG A 1 101 ? 0.737 -7.629 -7.262 1.00 89.06 101 ARG A N 1
ATOM 716 C CA . ARG A 1 101 ? 1.314 -8.925 -6.863 1.00 89.06 101 ARG A CA 1
ATOM 717 C C . ARG A 1 101 ? 1.420 -9.089 -5.347 1.00 89.06 101 ARG A C 1
ATOM 719 O O . ARG A 1 101 ? 1.346 -10.206 -4.859 1.00 89.06 101 ARG A O 1
ATOM 726 N N . GLN A 1 102 ? 1.584 -7.993 -4.608 1.00 89.69 102 GLN A N 1
ATOM 727 C CA . GLN A 1 102 ? 1.725 -8.003 -3.148 1.00 89.69 102 GLN A CA 1
ATOM 728 C C . GLN A 1 102 ? 0.386 -8.181 -2.412 1.00 89.69 102 GLN A C 1
ATOM 730 O O . GLN A 1 102 ? 0.358 -8.731 -1.316 1.00 89.69 102 GLN A O 1
ATOM 735 N N . THR A 1 103 ? -0.720 -7.707 -2.991 1.00 93.44 103 THR A N 1
ATOM 736 C CA . THR A 1 103 ? -2.027 -7.613 -2.306 1.00 93.44 103 THR A CA 1
ATOM 737 C C . THR A 1 103 ? -3.072 -8.589 -2.839 1.00 93.44 103 THR A C 1
ATOM 739 O O . THR A 1 103 ? -3.861 -9.109 -2.049 1.00 93.44 103 THR A O 1
ATOM 742 N N . ALA A 1 104 ? -3.047 -8.918 -4.137 1.00 93.19 104 ALA A N 1
ATOM 743 C CA . ALA A 1 104 ? -3.959 -9.899 -4.727 1.00 93.19 104 ALA A CA 1
ATOM 744 C C . ALA A 1 104 ? -3.920 -11.283 -4.041 1.00 93.19 104 ALA A C 1
ATOM 746 O O . ALA A 1 104 ? -4.997 -11.839 -3.825 1.00 93.19 104 ALA A O 1
AT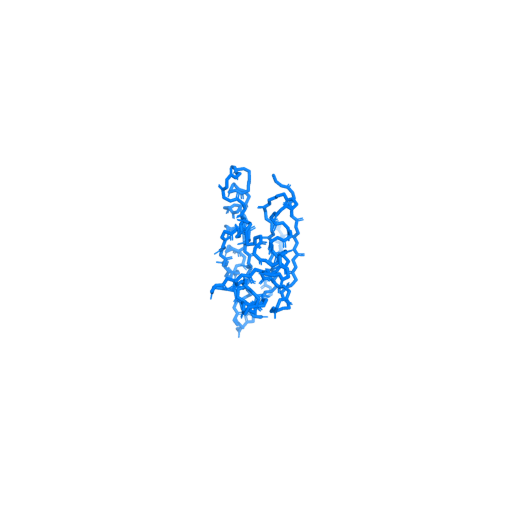OM 747 N N . PRO A 1 105 ? -2.756 -11.836 -3.627 1.00 90.94 105 PRO A N 1
ATOM 748 C CA . PRO A 1 105 ? -2.713 -13.153 -2.985 1.00 90.94 105 PRO A CA 1
ATOM 749 C C . PRO A 1 105 ? -3.448 -13.218 -1.643 1.00 90.94 105 PRO A C 1
ATOM 751 O O . PRO A 1 105 ? -3.873 -14.293 -1.231 1.00 90.94 105 PRO A O 1
ATOM 754 N N . ILE A 1 106 ? -3.589 -12.077 -0.965 1.00 94.12 106 ILE A N 1
ATOM 755 C CA . ILE A 1 106 ? -4.221 -11.958 0.354 1.00 94.12 106 ILE A CA 1
ATOM 756 C C . ILE A 1 106 ? -5.574 -11.237 0.304 1.00 94.12 106 ILE A C 1
ATOM 758 O O . ILE A 1 106 ? -6.141 -10.946 1.353 1.00 94.12 106 ILE A O 1
ATOM 762 N N . GLY A 1 107 ? -6.093 -10.941 -0.893 1.00 95.56 107 GLY A N 1
ATOM 763 C CA . GLY A 1 107 ? -7.411 -10.328 -1.078 1.00 95.56 107 GLY A CA 1
ATOM 764 C C . GLY A 1 107 ? -7.542 -8.899 -0.541 1.00 95.56 107 GLY A C 1
ATOM 765 O O . GLY A 1 107 ? -8.658 -8.445 -0.299 1.00 95.56 107 GLY A O 1
ATOM 766 N N . VAL A 1 108 ? -6.430 -8.183 -0.344 1.00 97.56 108 VAL A N 1
ATOM 767 C CA . VAL A 1 108 ? -6.455 -6.808 0.175 1.00 97.56 108 VAL A CA 1
ATOM 768 C C . VAL A 1 108 ? -6.788 -5.837 -0.965 1.00 97.56 108 VAL A C 1
ATOM 770 O O . VAL A 1 108 ? -6.065 -5.812 -1.964 1.00 97.56 108 VAL A O 1
ATOM 773 N N . PRO A 1 109 ? -7.847 -5.011 -0.852 1.00 97.75 109 PRO A N 1
ATOM 774 C CA . PRO A 1 109 ? -8.165 -4.017 -1.870 1.00 97.75 109 PRO A CA 1
ATOM 775 C C . PRO A 1 109 ? -7.109 -2.908 -1.886 1.00 97.75 109 PRO A C 1
ATOM 777 O O . PRO A 1 109 ? -6.533 -2.572 -0.848 1.00 97.75 109 PRO A O 1
ATOM 780 N N . MET A 1 110 ? -6.881 -2.301 -3.052 1.00 96.38 110 MET A N 1
ATOM 781 C CA . MET A 1 110 ? -5.907 -1.220 -3.202 1.00 96.38 110 MET A CA 1
ATOM 782 C C . MET A 1 110 ? -6.517 0.069 -3.756 1.00 96.38 110 MET A C 1
ATOM 784 O O . MET A 1 110 ? -7.379 0.032 -4.632 1.00 96.38 110 MET A O 1
ATOM 788 N N . LEU A 1 111 ? -5.999 1.205 -3.289 1.00 97.81 111 LEU A N 1
ATOM 789 C CA . LEU A 1 111 ? -6.183 2.526 -3.885 1.00 97.81 111 LEU A CA 1
ATOM 790 C C . LEU A 1 111 ? -4.825 3.031 -4.376 1.00 97.81 111 LEU A C 1
ATOM 792 O O . LEU A 1 111 ? -3.933 3.313 -3.576 1.00 97.81 111 LEU A O 1
ATOM 796 N N . ALA A 1 112 ? -4.665 3.149 -5.690 1.00 96.19 112 ALA A N 1
ATOM 797 C CA . ALA A 1 112 ? -3.449 3.680 -6.290 1.00 96.19 112 ALA A CA 1
ATOM 798 C C . ALA A 1 112 ? -3.525 5.203 -6.445 1.00 96.19 112 ALA A C 1
ATOM 800 O O . ALA A 1 112 ? -4.484 5.732 -7.005 1.00 96.19 112 ALA A O 1
ATOM 801 N N . VAL A 1 113 ? -2.487 5.899 -5.988 1.00 95.31 113 VAL A N 1
ATOM 802 C CA . VAL A 1 113 ? -2.312 7.343 -6.156 1.00 95.31 113 VAL A CA 1
ATOM 803 C C . VAL A 1 113 ? -1.002 7.573 -6.896 1.00 95.31 113 VAL A C 1
ATOM 805 O O . VAL A 1 113 ? 0.070 7.196 -6.416 1.00 95.31 113 VAL A O 1
ATOM 808 N N . ASN A 1 114 ? -1.093 8.189 -8.075 1.00 89.25 114 ASN A N 1
ATOM 809 C CA . ASN A 1 114 ? 0.092 8.521 -8.854 1.00 89.25 114 ASN A CA 1
ATOM 810 C C . ASN A 1 114 ? 0.813 9.719 -8.215 1.00 89.25 114 ASN A C 1
ATOM 812 O O . ASN A 1 114 ? 0.201 10.771 -8.018 1.00 89.25 114 ASN A O 1
ATOM 816 N N . THR A 1 115 ? 2.089 9.546 -7.869 1.00 87.19 115 THR A N 1
ATOM 817 C CA . THR A 1 115 ? 2.910 10.534 -7.133 1.00 87.19 115 THR A CA 1
ATOM 818 C C . THR A 1 115 ? 4.212 10.857 -7.840 1.00 87.19 115 THR A C 1
ATOM 820 O O . THR A 1 115 ? 4.815 9.911 -8.408 1.00 87.19 115 THR A O 1
#

Sequence (115 aa):
MTSKGANHAAQKHGTPPVLGLIVNDSKPKALAATEILAQRFGKAGWRVERTASAGGLVGFASPEGPLRGIRYDSCVPGNFHPGITMAIVLGGDGTVLSAARQTAPIGVPMLAVNT